Protein AF-C3ZPR9-F1 (afdb_monomer)

InterPro domains:
  IPR000340 Dual specificity phosphatase, catalytic domain [PF00782] (5-82)
  IPR000387 Tyrosine-specific protein phosphatases domain [PS50056] (23-83)
  IPR020422 Dual specificity protein phosphatase domain [PS50054] (1-83)
  IPR020422 Dual specificity protein phosphatase domain [SM00195] (2-83)
  IPR029021 Protein-tyrosine phosphatase-like [G3DSA:3.90.190.10] (2-83)
  IPR029021 Protein-tyrosine phosphatase-like [SSF52799] (10-82)

Radius of gyration: 13.8 Å; Cα contacts (8 Å, |Δi|>4): 43; chains: 1; bounding box: 27×45×27 Å

Solvent-accessible surface area (backbone atoms only — not comparable to full-atom values): 5438 Å² total; per-residue (Å²): 136,84,79,77,77,86,72,84,82,86,86,82,94,70,76,98,54,96,84,61,84,59,70,91,50,46,64,62,52,43,52,55,52,49,58,33,48,79,68,77,45,88,81,89,81,70,47,98,82,40,73,57,70,34,42,53,52,52,32,51,43,32,30,75,76,65,72,34,50,72,67,55,23,47,53,53,50,40,72,79,50,81,125

Structure (mmCIF, N/CA/C/O backbone):
data_AF-C3ZPR9-F1
#
_entry.id   AF-C3ZPR9-F1
#
loop_
_atom_site.group_PDB
_atom_site.id
_atom_site.type_symbol
_atom_site.label_atom_id
_atom_site.label_alt_id
_atom_site.label_comp_id
_atom_site.label_asym_id
_atom_site.label_entity_id
_atom_site.label_seq_id
_atom_site.pdbx_PDB_ins_code
_atom_site.Cartn_x
_atom_site.Cartn_y
_atom_site.Cartn_z
_atom_site.occupancy
_atom_site.B_iso_or_equiv
_atom_site.auth_seq_id
_atom_site.auth_comp_id
_atom_site.auth_asym_id
_atom_site.auth_atom_id
_atom_site.pdbx_PDB_model_num
ATOM 1 N N . MET A 1 1 ? -17.109 30.201 1.529 1.00 38.41 1 MET A N 1
ATOM 2 C CA . MET A 1 1 ? -15.668 29.882 1.636 1.00 38.41 1 MET A CA 1
ATOM 3 C C . MET A 1 1 ? -15.497 28.368 1.587 1.00 38.41 1 MET A C 1
ATOM 5 O O . MET A 1 1 ? -15.771 27.702 2.575 1.00 38.41 1 MET A O 1
ATOM 9 N N . ALA A 1 2 ? -15.145 27.807 0.428 1.00 42.59 2 ALA A N 1
ATOM 10 C CA . ALA A 1 2 ? -14.924 26.368 0.293 1.00 42.59 2 ALA A CA 1
ATOM 11 C C . ALA A 1 2 ? -13.509 26.025 0.782 1.00 42.59 2 ALA A C 1
ATOM 13 O O . ALA A 1 2 ? -12.523 26.544 0.261 1.00 42.59 2 ALA A O 1
ATOM 14 N N . SER A 1 3 ? -13.422 25.183 1.810 1.00 41.38 3 SER A N 1
ATOM 15 C CA . SER A 1 3 ? -12.167 24.680 2.368 1.00 41.38 3 SER A CA 1
ATOM 16 C C . SER A 1 3 ? -11.336 24.003 1.271 1.00 41.38 3 SER A C 1
ATOM 18 O O . SER A 1 3 ? -11.691 22.928 0.780 1.00 41.38 3 SER A O 1
ATOM 20 N N . LYS A 1 4 ? -10.229 24.650 0.871 1.00 45.81 4 LYS A N 1
ATOM 21 C CA . LYS A 1 4 ? -9.145 24.040 0.089 1.00 45.81 4 LYS A CA 1
ATOM 22 C C . LYS A 1 4 ? -8.742 22.766 0.825 1.00 45.81 4 LYS A C 1
ATOM 24 O O . LYS A 1 4 ? -8.170 22.832 1.908 1.00 45.81 4 LYS A O 1
ATOM 29 N N . HIS A 1 5 ? -9.080 21.610 0.261 1.00 43.69 5 HIS A N 1
ATOM 30 C CA . HIS A 1 5 ? -8.716 20.323 0.830 1.00 43.69 5 HIS A CA 1
ATOM 31 C C . HIS A 1 5 ? -7.212 20.286 1.114 1.00 43.69 5 HIS A C 1
ATOM 33 O O . HIS A 1 5 ? -6.406 20.277 0.185 1.00 43.69 5 HIS A O 1
ATOM 39 N N . ALA A 1 6 ? -6.839 20.218 2.389 1.00 57.59 6 ALA A N 1
ATOM 40 C CA . ALA A 1 6 ? -5.496 19.845 2.805 1.00 57.59 6 ALA A CA 1
ATOM 41 C C . ALA A 1 6 ? -5.271 18.369 2.418 1.00 57.59 6 ALA A C 1
ATOM 43 O O . ALA A 1 6 ? -5.493 17.455 3.216 1.00 57.59 6 ALA A O 1
ATOM 44 N N . ARG A 1 7 ? -4.961 18.117 1.140 1.00 71.88 7 ARG A N 1
ATOM 45 C CA . ARG A 1 7 ? -4.684 16.783 0.600 1.00 71.88 7 ARG A CA 1
ATOM 46 C C . ARG A 1 7 ? -3.224 16.455 0.891 1.00 71.88 7 ARG A C 1
ATOM 48 O O . ARG A 1 7 ? -2.335 16.974 0.225 1.00 71.88 7 ARG A O 1
ATOM 55 N N . ALA A 1 8 ? -2.986 15.606 1.887 1.00 88.19 8 ALA A N 1
ATOM 56 C CA . ALA A 1 8 ? -1.695 14.942 2.027 1.00 88.19 8 ALA A CA 1
ATOM 57 C C . ALA A 1 8 ? -1.434 14.106 0.761 1.00 88.19 8 ALA A C 1
ATOM 59 O O . ALA A 1 8 ? -2.364 13.492 0.231 1.00 88.19 8 ALA A O 1
ATOM 60 N N . LYS A 1 9 ? -0.194 14.107 0.268 1.00 93.81 9 LYS A N 1
ATOM 61 C CA . LYS A 1 9 ? 0.213 13.391 -0.944 1.00 93.81 9 LYS A CA 1
ATOM 62 C C . LYS A 1 9 ? 1.519 12.658 -0.669 1.00 93.81 9 LYS A C 1
ATOM 64 O O . LYS A 1 9 ? 2.457 13.278 -0.181 1.00 93.81 9 LYS A O 1
ATOM 69 N N . LEU A 1 10 ? 1.568 11.383 -1.033 1.00 94.75 10 LEU A N 1
ATOM 70 C CA . LEU A 1 10 ? 2.787 10.585 -1.089 1.00 94.75 10 LEU A CA 1
ATOM 71 C C . LEU A 1 10 ? 3.050 10.236 -2.557 1.00 94.75 10 LEU A C 1
ATOM 73 O O . LEU A 1 10 ? 2.154 9.725 -3.229 1.00 94.75 10 LEU A O 1
ATOM 77 N N . ASN A 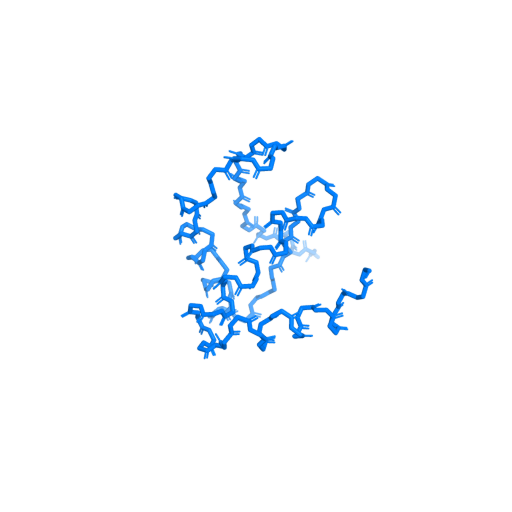1 11 ? 4.244 10.549 -3.065 1.00 94.62 11 ASN A N 1
ATOM 78 C CA . ASN A 1 11 ? 4.682 10.106 -4.387 1.00 94.62 11 ASN A CA 1
ATOM 79 C C . ASN A 1 11 ? 5.812 9.104 -4.197 1.00 94.62 11 ASN A C 1
ATOM 81 O O . ASN A 1 11 ? 6.871 9.480 -3.708 1.00 94.62 11 ASN A O 1
ATOM 85 N N . VAL A 1 12 ? 5.602 7.874 -4.649 1.00 93.12 12 VAL A N 1
ATOM 86 C CA . VAL A 1 12 ? 6.637 6.841 -4.654 1.00 93.12 12 VAL A CA 1
ATOM 87 C C . VAL A 1 12 ? 7.102 6.660 -6.090 1.00 93.12 12 VAL A C 1
ATOM 89 O O . VAL A 1 12 ? 6.285 6.440 -6.986 1.00 93.12 12 VAL A O 1
ATOM 92 N N . HIS A 1 13 ? 8.397 6.844 -6.333 1.00 91.38 13 HIS A N 1
ATOM 93 C CA . HIS A 1 13 ? 8.980 6.713 -7.666 1.00 91.38 13 HIS A CA 1
ATOM 94 C C . HIS A 1 13 ? 9.450 5.275 -7.856 1.00 91.38 13 HIS A C 1
ATOM 96 O O . HIS A 1 13 ? 10.494 4.890 -7.346 1.00 91.38 13 HIS A O 1
ATOM 102 N N . ILE A 1 14 ? 8.639 4.497 -8.573 1.00 87.81 14 ILE A N 1
ATOM 103 C CA . ILE A 1 14 ? 8.908 3.100 -8.918 1.00 87.81 14 ILE A CA 1
ATOM 104 C C . ILE A 1 14 ? 8.921 3.011 -10.441 1.00 8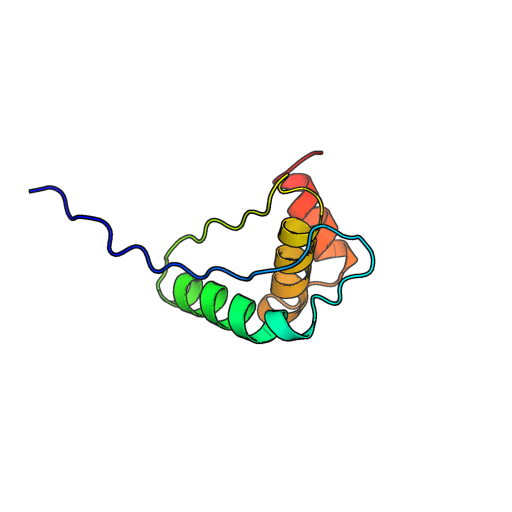7.81 14 ILE A C 1
ATOM 106 O O . ILE A 1 14 ? 7.958 3.435 -11.092 1.00 87.81 14 ILE A O 1
ATOM 110 N N . GLU A 1 15 ? 9.990 2.464 -11.013 1.00 86.44 15 GLU A N 1
ATOM 111 C CA . GLU A 1 15 ? 10.063 2.209 -12.453 1.00 86.44 15 GLU A CA 1
ATOM 112 C C . GLU A 1 15 ? 8.919 1.280 -12.898 1.00 86.44 15 GLU A C 1
ATOM 114 O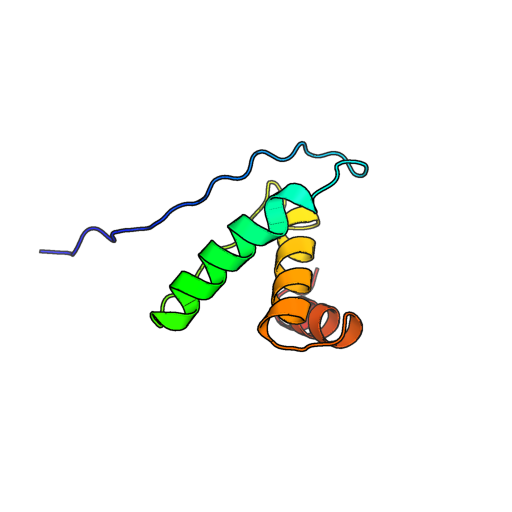 O . GLU A 1 15 ? 8.411 0.462 -12.129 1.00 86.44 15 GLU A O 1
ATOM 119 N N . ASP A 1 16 ? 8.429 1.446 -14.129 1.00 84.38 16 ASP A N 1
ATOM 120 C CA . ASP A 1 16 ? 7.396 0.566 -14.701 1.00 84.38 16 ASP A CA 1
ATOM 121 C C . ASP A 1 16 ? 8.044 -0.633 -15.383 1.00 84.38 16 ASP A C 1
ATOM 123 O O . ASP A 1 16 ? 8.006 -0.761 -16.604 1.00 84.38 16 ASP A O 1
ATOM 127 N N . LYS A 1 17 ? 8.702 -1.463 -14.574 1.00 85.88 17 LYS A N 1
ATOM 128 C CA . LYS A 1 17 ? 9.261 -2.746 -14.987 1.00 85.88 17 LYS A CA 1
ATOM 129 C C . LYS A 1 17 ? 8.801 -3.827 -14.019 1.00 85.88 17 LYS A C 1
ATOM 131 O O . LYS A 1 17 ? 8.560 -3.556 -12.842 1.00 85.88 17 LYS A O 1
ATOM 136 N N . ASP A 1 18 ? 8.673 -5.039 -14.535 1.00 83.50 18 ASP A N 1
ATOM 137 C CA . ASP A 1 18 ? 8.098 -6.165 -13.799 1.00 83.50 18 ASP A CA 1
ATOM 138 C C . ASP A 1 18 ? 9.069 -6.781 -12.774 1.00 83.50 18 ASP A C 1
ATOM 140 O O . ASP A 1 18 ? 8.645 -7.541 -11.909 1.00 83.50 18 ASP A O 1
ATOM 144 N N . ASP A 1 19 ? 10.357 -6.441 -12.853 1.00 87.00 19 ASP A N 1
ATOM 145 C CA . ASP A 1 19 ? 11.442 -6.912 -11.985 1.00 87.00 19 ASP A CA 1
ATOM 146 C C . ASP A 1 19 ? 11.815 -5.920 -10.870 1.00 87.00 19 ASP A C 1
ATOM 148 O O . ASP A 1 19 ? 12.749 -6.162 -10.106 1.00 87.00 19 ASP A O 1
ATOM 152 N N . VAL A 1 20 ? 11.095 -4.800 -10.761 1.00 89.44 20 VAL A N 1
ATOM 153 C CA . VAL A 1 20 ? 11.379 -3.778 -9.751 1.00 89.44 20 VAL A CA 1
ATOM 154 C C . VAL A 1 20 ? 10.844 -4.219 -8.398 1.00 89.44 20 VAL A C 1
ATOM 156 O O . VAL A 1 20 ? 9.643 -4.442 -8.228 1.00 89.44 20 VAL A O 1
ATOM 159 N N . ASP A 1 21 ? 11.742 -4.269 -7.419 1.00 89.88 21 ASP A N 1
ATOM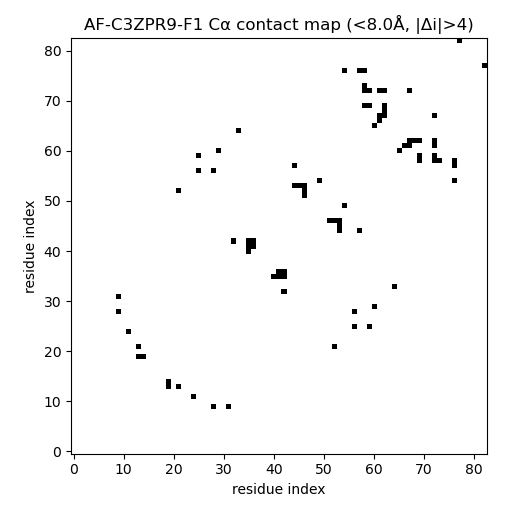 160 C CA . ASP A 1 21 ? 11.379 -4.532 -6.036 1.00 89.88 21 ASP A CA 1
ATOM 161 C C . ASP A 1 21 ? 10.578 -3.360 -5.449 1.00 89.88 21 ASP A C 1
ATOM 163 O O . ASP A 1 21 ? 11.016 -2.205 -5.438 1.00 89.88 21 ASP A O 1
ATOM 167 N N . ILE A 1 22 ? 9.371 -3.668 -4.973 1.00 91.19 22 ILE A N 1
ATOM 168 C CA . ILE A 1 22 ? 8.475 -2.701 -4.339 1.00 91.19 22 ILE A CA 1
ATOM 169 C C . ILE A 1 22 ? 8.509 -2.781 -2.811 1.00 91.19 22 ILE A C 1
ATOM 171 O O . ILE A 1 22 ? 7.954 -1.893 -2.161 1.00 91.19 22 ILE A O 1
ATOM 175 N N . GLU A 1 23 ? 9.135 -3.816 -2.241 1.00 92.94 23 GLU A N 1
ATOM 176 C CA . GLU A 1 23 ? 9.195 -4.065 -0.800 1.00 92.94 23 GLU A CA 1
ATOM 177 C C . GLU A 1 23 ? 9.743 -2.874 0.003 1.00 92.94 23 GLU A C 1
ATOM 179 O O . GLU A 1 23 ? 9.088 -2.489 0.980 1.00 92.94 23 GLU A O 1
ATOM 184 N N . PRO A 1 24 ? 10.821 -2.186 -0.437 1.00 95.44 24 PRO A N 1
ATOM 185 C CA . PRO A 1 24 ? 11.381 -1.044 0.287 1.00 95.44 24 PRO A CA 1
ATOM 186 C C . PRO A 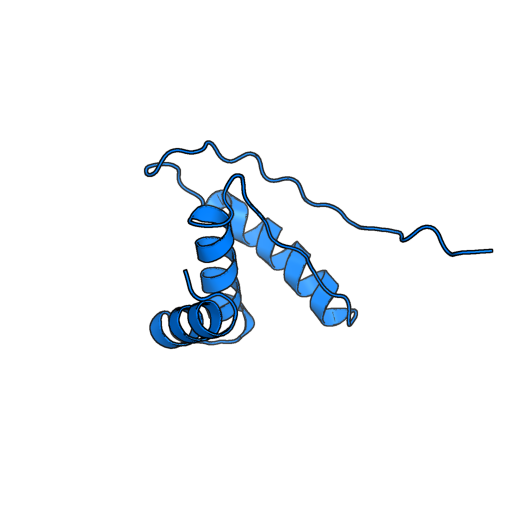1 24 ? 10.402 0.117 0.501 1.00 95.44 24 PRO A C 1
ATOM 188 O O . PRO A 1 24 ? 10.595 0.933 1.398 1.00 95.44 24 PRO A O 1
ATOM 191 N N . TYR A 1 25 ? 9.345 0.209 -0.309 1.00 95.06 25 TYR A N 1
ATOM 192 C CA . TYR A 1 25 ? 8.371 1.300 -0.242 1.00 95.06 25 TYR A CA 1
ATOM 193 C C . TYR A 1 25 ? 7.119 0.947 0.571 1.00 95.06 25 TYR A C 1
ATOM 195 O O . TYR A 1 25 ? 6.310 1.828 0.875 1.00 95.06 25 TYR A O 1
ATOM 203 N N . LEU A 1 26 ? 6.913 -0.329 0.913 1.00 95.19 26 LEU A N 1
ATOM 204 C CA . LEU A 1 26 ? 5.657 -0.797 1.505 1.00 95.19 26 LEU A CA 1
ATOM 205 C C . LEU A 1 26 ? 5.394 -0.189 2.882 1.00 95.19 26 LEU A C 1
ATOM 207 O O . LEU A 1 26 ? 4.252 0.154 3.180 1.00 95.19 26 LEU A O 1
ATOM 211 N N . GLU A 1 27 ? 6.422 -0.025 3.714 1.00 95.94 27 GLU A N 1
ATOM 212 C CA . GLU A 1 27 ? 6.266 0.542 5.057 1.00 95.94 27 GLU A CA 1
ATOM 213 C C . GLU A 1 27 ? 5.776 1.998 5.012 1.00 95.94 27 GLU A C 1
ATOM 215 O O . GLU A 1 27 ? 4.807 2.357 5.692 1.00 95.94 27 GLU A O 1
ATOM 220 N N . GLU A 1 28 ? 6.388 2.828 4.163 1.00 96.69 28 GLU A N 1
ATOM 221 C CA . GLU A 1 28 ? 6.000 4.230 3.989 1.00 96.69 28 GLU A CA 1
ATOM 222 C C . GLU A 1 28 ? 4.572 4.341 3.437 1.00 96.69 28 GLU A C 1
ATOM 224 O O . GLU A 1 28 ? 3.743 5.099 3.958 1.00 96.69 28 GLU A O 1
ATOM 229 N N . ILE A 1 29 ? 4.248 3.537 2.419 1.00 96.75 29 ILE A N 1
ATOM 230 C CA . ILE A 1 29 ? 2.916 3.529 1.813 1.00 96.75 29 ILE A CA 1
ATOM 231 C C . ILE A 1 29 ? 1.857 3.092 2.830 1.00 96.75 29 ILE A C 1
ATOM 233 O O . ILE A 1 29 ? 0.816 3.743 2.967 1.00 96.75 29 ILE A O 1
ATOM 237 N N . ASN A 1 30 ? 2.125 2.025 3.576 1.00 97.00 30 ASN A N 1
ATOM 238 C CA . ASN A 1 30 ? 1.225 1.526 4.605 1.00 97.00 30 ASN A CA 1
ATOM 239 C C . ASN A 1 30 ? 0.994 2.561 5.704 1.00 97.00 30 ASN A C 1
ATOM 241 O O . ASN A 1 30 ? -0.152 2.808 6.084 1.00 97.00 30 ASN A O 1
ATOM 245 N N . THR A 1 31 ? 2.056 3.231 6.153 1.00 96.88 31 THR A N 1
ATOM 246 C CA . THR A 1 31 ? 1.970 4.310 7.142 1.00 96.88 31 THR A CA 1
ATOM 247 C C . THR A 1 31 ? 1.079 5.449 6.647 1.00 96.88 31 THR A C 1
ATOM 249 O O . THR A 1 31 ? 0.242 5.959 7.401 1.00 96.88 31 THR A O 1
ATOM 252 N N . PHE A 1 32 ? 1.199 5.827 5.371 1.00 96.94 32 PHE A N 1
ATOM 253 C CA . PHE A 1 32 ? 0.362 6.854 4.755 1.00 96.94 32 PHE A CA 1
ATOM 254 C C . PHE A 1 32 ? -1.117 6.442 4.693 1.00 96.94 32 PHE A C 1
ATOM 256 O O . PHE A 1 32 ? -1.992 7.214 5.107 1.00 96.94 32 PHE A O 1
ATOM 263 N N . ILE A 1 33 ? -1.403 5.223 4.221 1.00 96.81 33 ILE A N 1
ATOM 264 C CA . ILE A 1 33 ? -2.773 4.699 4.117 1.00 96.81 33 ILE A CA 1
ATOM 265 C C . ILE A 1 33 ? -3.405 4.587 5.507 1.00 96.81 33 ILE A C 1
ATOM 267 O O . ILE A 1 33 ? -4.506 5.097 5.737 1.00 96.81 33 ILE A O 1
ATOM 271 N N . GLU A 1 34 ? -2.696 3.982 6.456 1.00 96.56 34 GLU A N 1
ATOM 272 C CA . GLU A 1 34 ? -3.199 3.735 7.803 1.00 96.56 34 GLU A CA 1
ATOM 273 C C . GLU A 1 34 ? -3.436 5.038 8.576 1.00 96.56 34 GLU A C 1
ATOM 275 O O . GLU A 1 34 ? -4.455 5.190 9.255 1.00 96.56 34 GLU A O 1
ATOM 280 N N . SER A 1 35 ? -2.557 6.029 8.410 1.00 95.69 35 SER A N 1
ATOM 281 C CA . SER A 1 35 ? -2.728 7.359 9.007 1.00 95.69 35 SER A CA 1
ATOM 282 C C . SER A 1 35 ? -3.989 8.069 8.513 1.00 95.69 35 SER A C 1
ATOM 284 O O . SER A 1 35 ? -4.636 8.790 9.277 1.00 95.69 35 SER A O 1
ATOM 286 N N . ALA A 1 36 ? -4.352 7.891 7.241 1.00 94.94 36 ALA A N 1
ATOM 287 C CA . ALA A 1 36 ? -5.589 8.431 6.690 1.00 94.94 36 ALA A CA 1
ATOM 288 C C . ALA A 1 36 ? -6.815 7.640 7.171 1.00 94.94 36 ALA A C 1
ATOM 290 O O . ALA A 1 36 ? -7.797 8.260 7.594 1.00 94.94 36 ALA A O 1
ATOM 291 N N . ARG A 1 37 ? -6.738 6.300 7.188 1.00 94.81 37 ARG A N 1
ATOM 292 C CA . ARG A 1 37 ? -7.815 5.419 7.667 1.00 94.81 37 ARG A CA 1
ATOM 293 C C . ARG A 1 37 ? -8.183 5.720 9.120 1.00 94.81 37 ARG A C 1
ATOM 295 O O . ARG A 1 37 ? -9.357 5.936 9.410 1.00 94.81 37 ARG A O 1
ATOM 302 N N . LYS A 1 38 ? -7.188 5.836 10.011 1.00 94.56 38 LYS A N 1
ATOM 303 C CA . LYS A 1 38 ? -7.379 6.192 11.434 1.00 94.56 38 LYS A CA 1
ATOM 304 C C . LYS A 1 38 ? -8.051 7.555 11.637 1.00 94.56 38 LYS A C 1
ATOM 306 O O . LYS A 1 38 ? -8.683 7.779 12.661 1.00 94.56 38 LYS A O 1
ATOM 311 N N . LYS A 1 39 ? -7.944 8.462 10.661 1.00 94.44 39 LYS A N 1
ATOM 312 C CA . LYS A 1 39 ? -8.584 9.790 10.668 1.00 94.44 39 LYS A CA 1
ATOM 313 C C . LYS A 1 39 ? -9.946 9.806 9.960 1.00 94.44 39 LYS A C 1
ATOM 315 O O . LYS A 1 39 ? -10.471 10.886 9.700 1.00 94.44 39 LYS A O 1
ATOM 320 N N . GLY A 1 40 ? -10.484 8.645 9.576 1.00 93.94 40 GLY A N 1
ATOM 321 C CA . GLY A 1 40 ? -11.738 8.539 8.823 1.00 93.94 40 GLY A CA 1
ATOM 322 C C . GLY A 1 40 ? -11.665 9.134 7.412 1.00 93.94 40 GLY A C 1
ATOM 323 O O . GLY A 1 40 ? -12.690 9.498 6.838 1.00 93.94 40 GLY A O 1
ATOM 324 N N . LYS A 1 41 ? -10.459 9.281 6.846 1.00 92.62 41 LYS A N 1
ATOM 325 C CA . LYS A 1 41 ? -10.244 9.837 5.504 1.00 92.62 41 LYS A CA 1
ATOM 326 C C . LYS A 1 41 ? -10.123 8.726 4.464 1.00 92.62 41 LYS A C 1
ATOM 328 O O . LYS A 1 41 ? -9.773 7.592 4.772 1.00 92.62 41 LYS A O 1
ATOM 333 N N . ARG A 1 42 ? -10.386 9.080 3.204 1.00 91.94 42 ARG A N 1
ATOM 334 C CA . ARG A 1 42 ? -10.213 8.191 2.045 1.00 91.94 42 ARG A CA 1
ATOM 335 C C . ARG A 1 42 ? -8.876 8.464 1.361 1.00 91.94 42 ARG A C 1
ATOM 337 O O . ARG A 1 42 ? -8.463 9.620 1.271 1.00 91.94 42 ARG A O 1
ATOM 344 N N . VAL A 1 43 ? -8.245 7.409 0.851 1.00 94.06 43 VAL A N 1
ATOM 345 C CA . VAL A 1 43 ? -6.998 7.478 0.078 1.00 94.06 43 VAL A CA 1
ATOM 346 C C . VAL A 1 43 ? -7.265 7.015 -1.346 1.00 94.06 43 VAL A C 1
ATOM 348 O O . VAL A 1 43 ? -7.878 5.972 -1.557 1.00 94.06 43 VAL A O 1
ATOM 351 N N . LEU A 1 44 ? -6.804 7.797 -2.319 1.00 93.69 44 LEU A N 1
ATOM 352 C CA . LEU A 1 44 ? -6.732 7.374 -3.712 1.00 93.69 44 LEU A CA 1
ATOM 353 C C . LEU A 1 44 ? -5.352 6.759 -3.952 1.00 93.69 44 LEU A C 1
ATOM 355 O O . LEU A 1 44 ? -4.349 7.455 -3.819 1.00 93.69 44 LEU A O 1
ATOM 359 N N . VAL A 1 45 ? -5.314 5.482 -4.328 1.00 93.38 45 VAL A N 1
ATOM 360 C CA . VAL A 1 45 ? -4.084 4.782 -4.719 1.00 93.38 45 VAL A CA 1
ATOM 361 C C . VAL A 1 45 ? -4.111 4.574 -6.228 1.00 93.38 45 VAL A C 1
ATOM 363 O O . VAL A 1 45 ? -5.075 4.026 -6.762 1.00 93.38 45 VAL A O 1
ATOM 366 N N . HIS A 1 46 ? -3.067 5.014 -6.927 1.00 92.31 46 HIS A N 1
ATOM 367 C CA . HIS A 1 46 ? -2.941 4.822 -8.368 1.00 92.31 46 HIS A CA 1
ATOM 368 C C . HIS A 1 46 ? -1.481 4.584 -8.775 1.00 92.31 46 HIS A C 1
ATOM 370 O O . HIS A 1 46 ? -0.550 4.931 -8.059 1.00 92.31 46 HIS A O 1
ATOM 376 N N . SER A 1 47 ? -1.301 3.968 -9.941 1.00 88.81 47 SER A N 1
ATOM 377 C CA . SER A 1 47 ? -0.026 3.861 -10.670 1.00 88.81 47 SER A CA 1
ATOM 378 C C . SER A 1 47 ? -0.259 4.403 -12.084 1.00 88.81 47 SER A C 1
ATOM 380 O O . SER A 1 47 ? -1.302 5.018 -12.313 1.00 88.81 47 SER A O 1
ATOM 382 N N . VAL A 1 48 ? 0.655 4.178 -13.033 1.00 83.44 48 VAL A N 1
ATOM 383 C CA . VAL A 1 48 ? 0.500 4.653 -14.423 1.00 83.44 48 VAL A CA 1
ATOM 384 C C . VAL A 1 48 ? -0.801 4.127 -15.042 1.00 83.44 48 VAL A C 1
ATOM 386 O O . VAL A 1 48 ? -1.668 4.896 -15.438 1.00 83.44 48 VAL A O 1
ATOM 389 N N . HIS A 1 49 ? -0.980 2.804 -15.031 1.00 79.38 49 HIS A N 1
ATOM 390 C CA . HIS A 1 49 ? -2.172 2.135 -15.569 1.00 79.38 49 HIS A CA 1
ATOM 391 C C . HIS A 1 49 ? -3.139 1.663 -14.475 1.00 79.38 49 HIS A C 1
ATOM 393 O O . HIS A 1 49 ? -4.184 1.064 -14.737 1.00 79.38 49 HIS A O 1
ATOM 399 N N . GLY A 1 50 ? -2.742 1.804 -13.211 1.00 70.38 50 GLY A N 1
ATOM 400 C CA . GLY A 1 50 ? -3.442 1.232 -12.070 1.00 70.38 50 GLY A CA 1
ATOM 401 C C . GLY A 1 50 ? -3.343 -0.296 -11.962 1.00 70.38 50 GLY A C 1
ATOM 402 O O . GLY A 1 50 ? -3.711 -0.809 -10.922 1.00 70.38 50 GLY A O 1
ATOM 403 N N . LYS A 1 51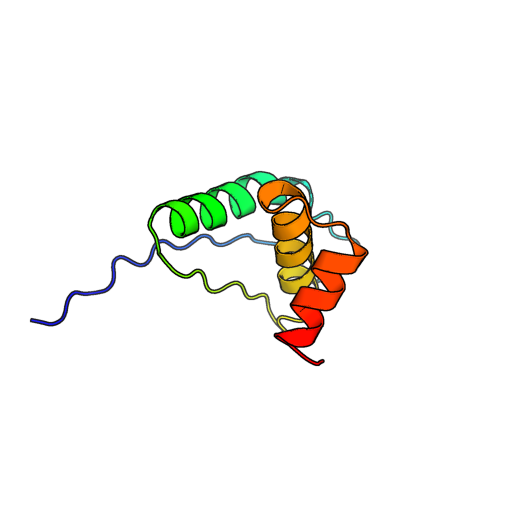 ? -2.912 -1.052 -12.976 1.00 73.25 51 LYS A N 1
ATOM 404 C CA . LYS A 1 51 ? -3.105 -2.518 -13.025 1.00 73.25 51 LYS A CA 1
ATOM 405 C C . LYS A 1 51 ? -2.183 -3.336 -12.114 1.00 73.25 51 LYS A C 1
ATOM 407 O O . LYS A 1 51 ? -2.665 -4.264 -11.482 1.00 73.25 51 LYS A O 1
ATOM 412 N N . SER A 1 52 ? -0.895 -2.998 -12.062 1.00 84.38 52 SER A N 1
ATOM 413 C CA . SER A 1 52 ? 0.125 -3.812 -11.381 1.00 84.38 52 SER A CA 1
ATOM 414 C C . SER A 1 52 ? 0.460 -3.247 -9.994 1.00 84.38 52 SER A C 1
ATOM 416 O O . SER A 1 52 ? -0.206 -3.57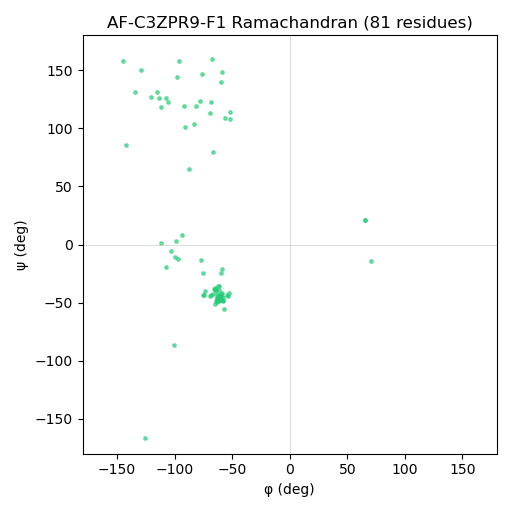2 -9.014 1.00 84.38 52 SER A O 1
ATOM 418 N N . ARG A 1 53 ? 1.399 -2.300 -9.908 1.00 89.50 53 ARG A N 1
ATOM 419 C CA . ARG A 1 53 ? 1.937 -1.755 -8.644 1.00 89.50 53 ARG A CA 1
ATOM 420 C C . ARG A 1 53 ? 0.877 -1.239 -7.667 1.00 89.50 53 ARG A C 1
ATOM 422 O O . ARG A 1 53 ? 0.912 -1.567 -6.488 1.00 89.50 53 ARG A O 1
ATOM 429 N N . ALA A 1 54 ? -0.114 -0.487 -8.154 1.00 91.56 54 ALA A N 1
ATOM 430 C CA . ALA A 1 54 ? -1.192 0.004 -7.287 1.00 91.56 54 ALA A CA 1
ATOM 431 C C . ALA A 1 54 ? -2.056 -1.133 -6.715 1.00 91.56 54 ALA A C 1
ATOM 433 O O . ALA A 1 54 ? -2.474 -1.057 -5.565 1.00 91.56 54 ALA A O 1
ATOM 434 N N . ALA A 1 55 ? -2.313 -2.185 -7.498 1.00 92.56 55 ALA A N 1
ATOM 435 C CA . ALA A 1 55 ? -3.047 -3.354 -7.027 1.00 92.56 55 ALA A CA 1
ATOM 436 C C . ALA A 1 55 ? -2.222 -4.152 -6.006 1.00 92.56 55 ALA A C 1
ATOM 438 O O . ALA A 1 55 ? -2.746 -4.503 -4.951 1.00 92.56 55 ALA A O 1
ATOM 439 N N . ALA A 1 56 ? -0.934 -4.369 -6.290 1.00 93.56 56 ALA A N 1
ATOM 440 C CA . ALA A 1 56 ? -0.011 -5.076 -5.405 1.00 93.56 56 ALA A CA 1
ATOM 441 C C . ALA A 1 56 ? 0.085 -4.407 -4.024 1.00 93.56 56 ALA A C 1
ATOM 443 O O . ALA A 1 56 ? -0.113 -5.064 -3.006 1.00 93.56 56 ALA A O 1
ATOM 444 N N . VAL A 1 57 ? 0.278 -3.086 -3.992 1.00 95.25 57 VAL A N 1
ATOM 445 C CA . VAL A 1 57 ? 0.325 -2.292 -2.755 1.00 95.25 57 VAL A CA 1
ATOM 446 C C . VAL A 1 57 ? -0.976 -2.396 -1.955 1.00 95.25 57 VAL A C 1
ATOM 448 O O . VAL A 1 57 ? -0.939 -2.551 -0.738 1.00 95.25 57 VAL A O 1
ATOM 451 N N . VAL A 1 58 ? -2.140 -2.336 -2.612 1.00 95.81 58 VAL A N 1
ATOM 452 C CA . VAL A 1 58 ? -3.432 -2.456 -1.913 1.00 95.81 58 VAL A CA 1
ATOM 453 C C . VAL A 1 58 ? -3.617 -3.857 -1.329 1.00 95.81 58 VAL A C 1
ATOM 455 O O . VAL A 1 58 ? -4.065 -3.978 -0.191 1.00 95.81 58 VAL A O 1
ATOM 458 N N . ILE A 1 59 ? -3.261 -4.908 -2.072 1.00 96.38 59 ILE A N 1
ATOM 459 C CA . ILE A 1 59 ? -3.309 -6.291 -1.575 1.00 96.38 59 ILE A CA 1
ATOM 460 C C . ILE A 1 59 ? -2.399 -6.445 -0.357 1.00 96.38 59 ILE A C 1
ATOM 462 O O . ILE A 1 59 ? -2.841 -6.956 0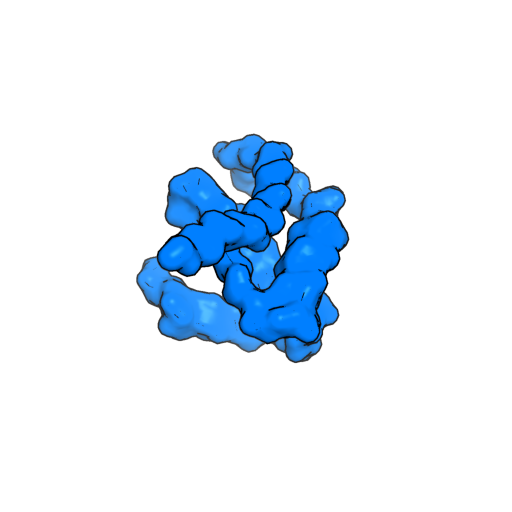.670 1.00 96.38 59 ILE A O 1
ATOM 466 N N . GLN A 1 60 ? -1.162 -5.955 -0.448 1.00 96.62 60 GLN A N 1
ATOM 467 C CA . GLN A 1 60 ? -0.200 -6.029 0.645 1.00 96.62 60 GLN A CA 1
ATOM 468 C C . GLN A 1 60 ? -0.707 -5.281 1.886 1.00 96.62 60 GLN A C 1
ATOM 470 O O . GLN A 1 60 ? -0.702 -5.848 2.977 1.00 96.62 60 GLN A O 1
ATOM 475 N N . TYR A 1 61 ? -1.264 -4.077 1.720 1.00 97.56 61 TYR A N 1
ATOM 476 C CA . TYR A 1 61 ? -1.876 -3.328 2.819 1.00 97.56 61 TYR A CA 1
ATOM 477 C C . TYR A 1 61 ? -3.008 -4.115 3.498 1.00 97.56 61 TYR A C 1
ATOM 479 O O . TYR A 1 61 ? -3.063 -4.182 4.727 1.00 97.56 61 TYR A O 1
ATOM 487 N N . LEU A 1 62 ? -3.904 -4.737 2.722 1.00 97.44 62 LEU A N 1
ATOM 488 C CA . LEU A 1 62 ? -4.992 -5.562 3.261 1.00 97.44 62 LEU A CA 1
ATOM 489 C C . LEU A 1 62 ? -4.457 -6.765 4.047 1.00 97.44 62 LEU A C 1
ATOM 491 O O . LEU A 1 62 ? -4.988 -7.090 5.109 1.00 97.44 62 LEU A O 1
ATOM 495 N N . MET A 1 63 ? -3.387 -7.396 3.569 1.00 97.75 63 MET A N 1
ATOM 496 C CA . MET A 1 63 ? -2.750 -8.496 4.287 1.00 97.75 63 MET A CA 1
ATOM 497 C C . MET A 1 63 ? -2.148 -8.022 5.615 1.00 97.75 63 MET A C 1
ATOM 499 O O . MET A 1 63 ? -2.457 -8.577 6.667 1.00 97.75 63 MET A O 1
ATOM 503 N N . THR A 1 64 ? -1.343 -6.959 5.590 1.00 96.31 64 THR A N 1
ATOM 504 C CA . THR A 1 64 ? -0.605 -6.482 6.769 1.00 96.31 64 THR A CA 1
ATOM 505 C C . THR A 1 64 ? -1.497 -5.793 7.805 1.00 96.31 64 THR A C 1
ATOM 507 O O . THR A 1 64 ? -1.303 -5.990 8.999 1.00 96.31 64 THR A O 1
ATOM 510 N N . HIS A 1 65 ? -2.472 -4.984 7.377 1.00 96.25 65 HIS A N 1
ATOM 511 C CA . HIS A 1 65 ? -3.246 -4.112 8.275 1.00 96.25 65 HIS A CA 1
ATOM 512 C C . HIS A 1 65 ? -4.682 -4.576 8.514 1.00 96.25 65 HIS A C 1
ATOM 514 O O . HIS A 1 65 ? -5.305 -4.126 9.474 1.00 96.25 65 HIS A O 1
ATOM 520 N N . GLN A 1 66 ? -5.229 -5.437 7.650 1.00 94.69 66 GLN A N 1
ATOM 521 C CA . GLN A 1 66 ? -6.574 -6.003 7.824 1.00 94.69 66 GLN A CA 1
ATOM 522 C C . GLN A 1 66 ? -6.544 -7.508 8.132 1.00 94.69 66 GLN A C 1
ATOM 524 O O . GLN A 1 66 ? -7.604 -8.109 8.282 1.00 94.69 66 GLN A O 1
ATOM 529 N N . GLY A 1 67 ? -5.355 -8.119 8.234 1.00 96.50 67 GLY A N 1
ATOM 530 C CA . GLY A 1 67 ? -5.194 -9.537 8.571 1.00 96.50 67 GLY A CA 1
ATOM 531 C C . GLY A 1 67 ? -5.757 -10.491 7.515 1.00 96.50 67 GLY A C 1
ATOM 532 O O . GLY A 1 67 ? -6.077 -11.635 7.828 1.00 96.50 67 GLY A O 1
ATOM 533 N N . MET A 1 68 ? -5.928 -10.023 6.276 1.00 98.12 68 MET A N 1
ATOM 534 C CA . MET A 1 68 ? -6.462 -10.844 5.192 1.00 98.12 68 MET A CA 1
ATOM 535 C C . MET A 1 68 ? -5.404 -11.814 4.670 1.00 98.12 68 MET A C 1
ATOM 537 O O . MET A 1 68 ? -4.222 -11.484 4.578 1.00 98.12 68 MET A O 1
ATOM 541 N N . THR A 1 69 ? -5.831 -13.000 4.239 1.00 98.25 69 THR A N 1
ATOM 542 C CA . THR A 1 69 ? -4.959 -13.855 3.428 1.00 98.25 69 THR A CA 1
ATOM 543 C C . THR A 1 69 ? -4.717 -13.205 2.061 1.00 98.25 69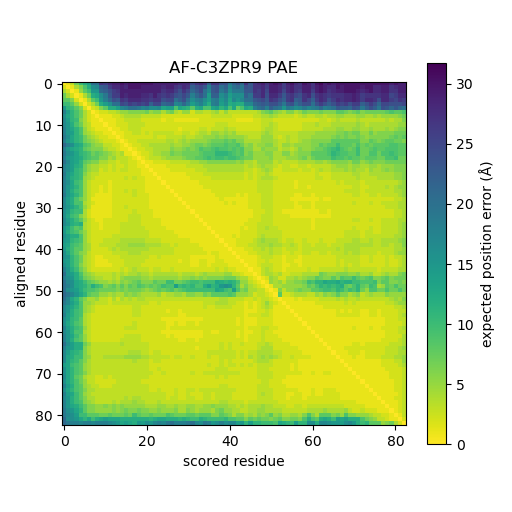 THR A C 1
ATOM 545 O O . THR A 1 69 ? -5.520 -12.388 1.602 1.00 98.25 69 THR A O 1
ATOM 548 N N . LEU A 1 70 ? -3.651 -13.607 1.359 1.00 97.25 70 LEU A N 1
ATOM 549 C CA . LEU A 1 70 ? -3.409 -13.162 -0.022 1.00 97.25 70 LEU A CA 1
ATOM 550 C C . LEU A 1 70 ? -4.635 -13.407 -0.917 1.00 97.25 70 LEU A C 1
ATOM 552 O O . LEU A 1 70 ? -5.023 -12.543 -1.703 1.00 97.25 70 LEU A O 1
ATOM 556 N N . ARG A 1 71 ? -5.274 -14.574 -0.765 1.00 97.44 71 ARG A N 1
ATOM 557 C CA . ARG A 1 71 ? -6.473 -14.945 -1.522 1.00 97.44 71 ARG A CA 1
ATOM 558 C C . ARG A 1 71 ? -7.630 -13.991 -1.237 1.00 97.44 71 ARG A C 1
ATOM 560 O O . ARG A 1 71 ? -8.261 -13.519 -2.180 1.00 97.44 71 ARG A O 1
ATOM 567 N N . ASP A 1 72 ? -7.901 -13.700 0.031 1.00 98.00 72 ASP A N 1
ATOM 568 C CA . ASP A 1 72 ? -9.026 -12.843 0.415 1.00 98.00 72 ASP A CA 1
ATOM 569 C C . ASP A 1 72 ? -8.800 -11.393 -0.011 1.00 98.00 72 ASP A C 1
ATOM 571 O O . ASP A 1 72 ? -9.694 -10.782 -0.599 1.00 98.00 72 ASP A O 1
ATOM 575 N N . ALA A 1 73 ? -7.588 -10.870 0.193 1.00 97.69 73 ALA A N 1
ATOM 576 C CA . ALA A 1 73 ? -7.199 -9.534 -0.247 1.00 97.69 73 ALA A CA 1
ATOM 577 C C . ALA A 1 73 ? -7.331 -9.382 -1.773 1.00 97.69 73 ALA A C 1
ATOM 579 O O . ALA A 1 73 ? -7.910 -8.410 -2.266 1.00 97.69 73 ALA A O 1
ATOM 580 N N . PHE A 1 74 ? -6.864 -10.378 -2.531 1.00 95.94 74 PHE A N 1
ATOM 581 C CA . PHE A 1 74 ? -6.990 -10.407 -3.987 1.00 95.94 74 PHE A CA 1
ATOM 582 C C . PHE A 1 74 ? -8.454 -10.451 -4.445 1.00 95.94 74 PHE A C 1
ATOM 584 O O . PHE A 1 74 ? -8.862 -9.670 -5.307 1.00 95.94 74 PHE A O 1
ATOM 591 N N . LEU A 1 75 ? -9.269 -11.335 -3.860 1.00 96.19 75 LEU A N 1
ATOM 592 C CA . LEU A 1 75 ? -10.689 -11.447 -4.200 1.00 96.19 75 LEU A CA 1
ATOM 593 C C . LEU A 1 75 ? -11.462 -10.175 -3.843 1.00 96.19 75 LEU A C 1
ATOM 595 O O . LEU A 1 75 ? -12.322 -9.748 -4.615 1.00 96.19 75 LEU A O 1
ATOM 599 N N . MET A 1 76 ? -11.152 -9.548 -2.707 1.00 95.62 76 MET A N 1
ATOM 600 C CA . MET A 1 76 ? -11.737 -8.268 -2.318 1.00 95.62 76 MET A CA 1
ATOM 601 C C . MET A 1 76 ? -11.397 -7.180 -3.337 1.00 95.62 76 MET A C 1
ATOM 603 O O . MET A 1 76 ? -12.297 -6.484 -3.813 1.00 95.62 76 MET A O 1
ATOM 607 N N . LEU A 1 77 ? -10.123 -7.064 -3.721 1.00 94.00 77 LEU A N 1
ATOM 608 C CA . LEU A 1 77 ? -9.701 -6.080 -4.711 1.00 94.00 77 LEU A CA 1
ATOM 609 C C . LEU A 1 77 ? -10.397 -6.306 -6.061 1.00 94.00 77 LEU A C 1
ATOM 611 O O . LEU A 1 77 ? -10.913 -5.351 -6.640 1.00 94.00 77 LEU A O 1
ATOM 615 N N . ARG A 1 78 ? -10.481 -7.558 -6.535 1.00 92.69 78 ARG A N 1
ATOM 616 C CA . ARG A 1 78 ? -11.168 -7.898 -7.794 1.00 92.69 78 ARG A CA 1
ATOM 617 C C . ARG A 1 78 ? -12.657 -7.570 -7.783 1.00 92.69 78 ARG A C 1
ATOM 619 O O . ARG A 1 78 ? -13.179 -7.161 -8.814 1.00 92.69 78 ARG A O 1
ATOM 626 N N . LYS A 1 79 ? -13.345 -7.725 -6.647 1.00 92.56 79 LYS A N 1
ATOM 627 C CA . LYS A 1 79 ? -14.759 -7.330 -6.519 1.00 92.56 79 LYS A CA 1
ATOM 628 C C . LYS A 1 79 ? -14.939 -5.822 -6.696 1.00 92.56 79 LYS A C 1
ATOM 630 O O . LYS A 1 79 ? -15.861 -5.394 -7.379 1.00 92.56 79 LYS A O 1
ATOM 635 N N . CYS A 1 80 ? -14.053 -5.025 -6.100 1.00 87.44 80 CYS A N 1
ATOM 636 C CA . CYS A 1 80 ? -14.091 -3.563 -6.199 1.00 87.44 80 CYS A CA 1
ATOM 637 C C . CYS A 1 80 ? -13.592 -3.042 -7.553 1.00 87.44 80 CYS A C 1
ATOM 639 O O . CYS A 1 80 ? -13.940 -1.934 -7.959 1.00 87.44 80 CYS A O 1
ATOM 641 N N . ARG A 1 81 ? -12.754 -3.823 -8.238 1.00 83.19 81 ARG A N 1
ATOM 642 C CA . ARG A 1 81 ? -12.174 -3.478 -9.529 1.00 83.19 81 ARG A CA 1
ATOM 643 C C . ARG A 1 81 ? -12.081 -4.715 -10.431 1.00 83.19 81 ARG A C 1
ATOM 645 O O . ARG A 1 81 ? -11.025 -5.353 -10.481 1.00 83.19 81 ARG A O 1
ATOM 652 N N . PRO A 1 82 ? -13.156 -5.045 -11.161 1.00 75.00 82 PRO A N 1
ATOM 653 C CA . PRO A 1 82 ? -13.101 -6.071 -12.187 1.00 75.00 82 PRO A CA 1
ATOM 654 C C . PRO A 1 82 ? -12.250 -5.546 -13.350 1.00 75.00 82 PRO A C 1
ATOM 656 O O . PRO A 1 82 ? -12.609 -4.565 -14.000 1.00 75.00 82 PRO A O 1
ATOM 659 N N . ILE A 1 83 ? -11.088 -6.163 -13.553 1.00 65.19 83 ILE A N 1
ATOM 660 C CA . ILE A 1 83 ? -10.220 -5.987 -14.726 1.00 65.19 83 ILE A CA 1
ATOM 661 C C . ILE A 1 83 ? -10.176 -7.301 -15.491 1.00 65.19 83 ILE A C 1
ATOM 663 O O . ILE A 1 83 ? -10.289 -8.362 -14.820 1.00 65.19 83 ILE A O 1
#

Organism: Branchiostoma floridae (NCBI:txid7739)

Sequence (83 aa):
MASKHARAKLNVHIEDKDDVDIEPYLEEINTFIESARKKGKRVLVHSVHGKSRAAAVVIQYLMTHQGMTLRDAFLMLRKCRPI

Nearest PDB structures (foldseek):
  4jmk-assembly2_B  TM=9.180E-01  e=1.837E-04  Homo sapiens
  4jmk-assembly1_A  TM=9.197E-01  e=2.364E-04  Homo sapiens
  2r0b-assembly1_A  TM=9.187E-01  e=3.916E-04  Homo sapiens
  2g6z-assembly1_B  TM=8.229E-01  e=4.171E-04  Homo sapiens
  4ki9-assembly1_A  TM=9.084E-01  e=1.298E-03  Homo sapiens

Secondary structure (DSSP, 8-state):
---------------S-TT---HHHHHHHHHHHHHHHHTT-------SSSSSHHHHHHHHHHHHHH---HHHHHHHHHHHS--

Mean predicted aligned error: 5.38 Å

Foldseek 3Di:
DDDPPPDDDDDDDWDPDPPTDPVVCLVVLLCVCVVQVVVVHDDDFADPDRPPPSLVSQLVSCCPPVVDDSVRSNVVSCVVPPD

pLDDT: mean 88.35, std 13.92, range [38.41, 98.25]